Protein AF-A0A2R4G3D0-F1 (afdb_monomer_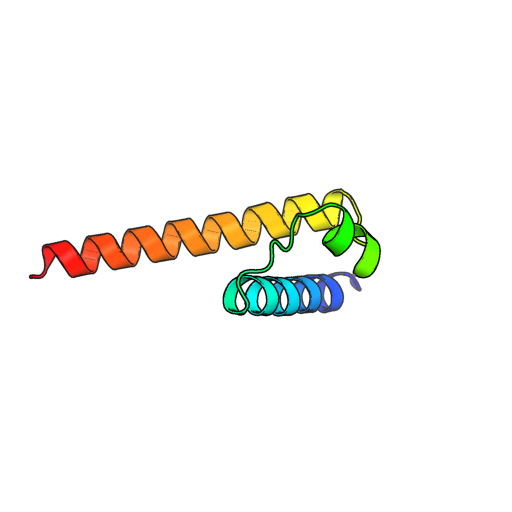lite)

Organism: Bifidobacterium adolescentis (NCBI:txid1680)

Sequence (66 aa):
MTTTKPRVEKLYEQAVDALNRHEDPFSPAWRERNHMSEDETEFLMDVLSARISYGEKWIRERMKEQ

Foldseek 3Di:
DDPCVVLLVVLLVVCVVCVVVVHHCLDPVNCVVSVHDPVSSVVSVVVVVVVVVVVVVVVVVVVVVD

Radius of gyration: 14.43 Å; chains: 1; bounding box: 32×44×27 Å

Structure (mmCIF, N/CA/C/O backbone):
data_AF-A0A2R4G3D0-F1
#
_entry.id   AF-A0A2R4G3D0-F1
#
loop_
_atom_site.group_PDB
_atom_site.id
_atom_site.type_symbol
_atom_site.label_atom_id
_atom_site.label_alt_id
_atom_site.label_comp_id
_atom_site.label_asym_id
_atom_site.label_entity_id
_atom_site.label_seq_id
_atom_site.pdbx_PDB_ins_code
_atom_site.Cartn_x
_atom_site.Cartn_y
_atom_site.Cartn_z
_atom_site.occupancy
_atom_site.B_iso_or_equiv
_atom_site.auth_seq_id
_atom_site.auth_comp_id
_atom_site.auth_asym_id
_atom_site.auth_atom_id
_atom_site.pdbx_PDB_model_num
ATOM 1 N N . MET A 1 1 ? -2.708 20.249 15.804 1.00 45.03 1 MET A N 1
ATOM 2 C CA . MET A 1 1 ? -2.231 19.005 15.157 1.00 45.03 1 MET A CA 1
ATOM 3 C C . MET A 1 1 ? -3.447 18.229 14.670 1.00 45.03 1 MET A C 1
ATOM 5 O O . MET A 1 1 ? -4.268 17.943 15.528 1.00 45.03 1 MET A O 1
ATOM 9 N N . THR A 1 2 ? -3.611 17.992 13.353 1.00 48.47 2 THR A N 1
ATOM 10 C CA . THR A 1 2 ? -4.505 16.973 12.713 1.00 48.47 2 THR A CA 1
ATOM 11 C C . THR A 1 2 ? -4.639 17.198 11.187 1.00 48.47 2 THR A C 1
ATOM 13 O O . THR A 1 2 ? -5.729 17.403 10.667 1.00 48.47 2 THR A O 1
ATOM 16 N N . THR A 1 3 ? -3.538 17.163 10.430 1.00 52.59 3 THR A N 1
ATOM 17 C CA . THR A 1 3 ? -3.563 17.274 8.947 1.00 52.59 3 THR A CA 1
ATOM 18 C C . THR A 1 3 ? -3.131 15.997 8.219 1.00 52.59 3 THR A C 1
ATOM 20 O O . THR A 1 3 ? -3.086 15.976 6.996 1.00 52.59 3 THR A O 1
ATOM 23 N N . THR A 1 4 ? -2.852 14.912 8.943 1.00 58.88 4 THR A N 1
ATOM 24 C CA . THR A 1 4 ? -2.291 13.672 8.378 1.00 58.88 4 THR A CA 1
ATOM 25 C C . THR A 1 4 ? -3.333 12.768 7.707 1.00 58.88 4 THR A C 1
ATOM 27 O O . THR A 1 4 ? -3.001 12.062 6.760 1.00 58.88 4 THR A O 1
ATOM 30 N N . LYS A 1 5 ? -4.603 12.813 8.146 1.00 62.81 5 LYS A N 1
ATOM 31 C CA . LYS A 1 5 ? -5.668 11.918 7.641 1.00 62.81 5 LYS A CA 1
ATOM 32 C C . LYS A 1 5 ? -5.880 11.994 6.115 1.00 62.81 5 LYS A C 1
ATOM 34 O O . LYS A 1 5 ? -5.838 10.942 5.486 1.00 62.81 5 LYS A O 1
ATOM 39 N N . PRO A 1 6 ? -5.990 13.186 5.488 1.00 82.38 6 PRO A N 1
ATOM 40 C CA . PRO A 1 6 ? -6.254 13.275 4.048 1.00 82.38 6 PRO A CA 1
ATOM 41 C C . PRO A 1 6 ? -5.115 12.737 3.172 1.00 82.38 6 PRO A C 1
ATOM 43 O O . PRO A 1 6 ? -5.340 12.306 2.045 1.00 82.38 6 PRO A O 1
ATOM 46 N N . ARG A 1 7 ? -3.869 12.779 3.665 1.00 87.81 7 ARG A N 1
ATOM 47 C CA . ARG A 1 7 ? -2.701 12.314 2.906 1.00 87.81 7 ARG A CA 1
ATOM 48 C C . ARG A 1 7 ? -2.609 10.795 2.894 1.00 87.81 7 ARG A C 1
ATOM 50 O O . ARG A 1 7 ? -2.384 10.208 1.843 1.00 87.81 7 ARG A O 1
ATOM 57 N N . VAL A 1 8 ? -2.792 10.178 4.053 1.00 85.56 8 VAL A N 1
ATOM 58 C CA . VAL A 1 8 ? -2.694 8.727 4.203 1.00 85.56 8 VAL A CA 1
ATOM 59 C C . VAL A 1 8 ? -3.822 8.013 3.455 1.00 85.56 8 VAL A C 1
ATOM 61 O O . VAL A 1 8 ? -3.566 7.021 2.780 1.00 85.56 8 VAL A O 1
ATOM 64 N N . GLU A 1 9 ? -5.043 8.555 3.491 1.00 89.25 9 GLU A N 1
ATOM 65 C CA . GLU A 1 9 ? -6.166 8.050 2.687 1.00 89.25 9 GLU A CA 1
ATOM 66 C C . GLU A 1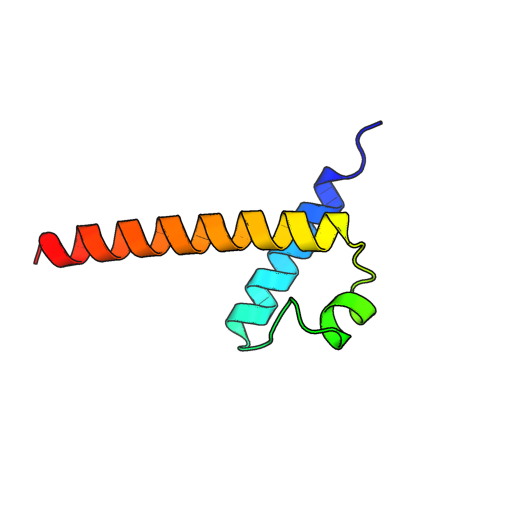 9 ? -5.844 8.088 1.186 1.00 89.25 9 GLU A C 1
ATOM 68 O O . GLU A 1 9 ? -6.007 7.087 0.491 1.00 89.25 9 GLU A O 1
ATOM 73 N N . LYS A 1 10 ? -5.273 9.198 0.702 1.00 92.00 10 LYS A N 1
ATOM 74 C CA . LYS A 1 10 ? -4.842 9.321 -0.694 1.00 92.00 10 LYS A CA 1
ATOM 75 C C . LYS A 1 10 ? -3.740 8.322 -1.062 1.00 92.00 10 LYS A C 1
ATOM 77 O O . LYS A 1 10 ? -3.813 7.703 -2.120 1.00 92.00 10 LYS A O 1
ATOM 82 N N . LEU A 1 11 ? -2.726 8.151 -0.208 1.00 93.25 11 LEU A N 1
ATOM 83 C CA . LEU A 1 11 ? -1.656 7.169 -0.431 1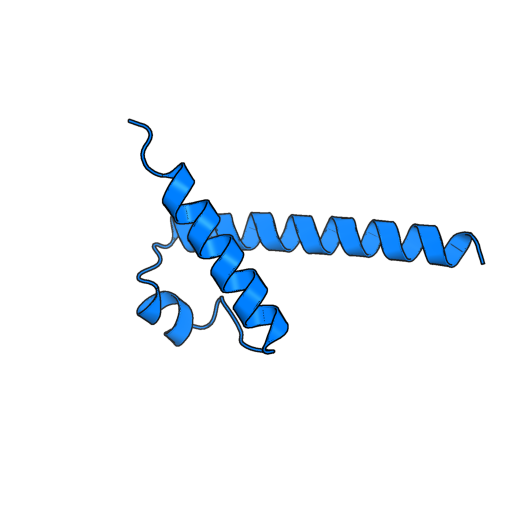.00 93.25 11 LEU A CA 1
ATOM 84 C C . LEU A 1 11 ? -2.214 5.742 -0.490 1.00 93.25 11 LEU A C 1
ATOM 86 O O . LEU A 1 11 ? -1.782 4.949 -1.323 1.00 93.25 11 LEU A O 1
ATOM 90 N N . TYR A 1 12 ? -3.207 5.435 0.345 1.00 92.88 12 TYR A N 1
ATOM 91 C CA . TYR A 1 12 ? -3.898 4.153 0.325 1.00 92.88 12 TYR A CA 1
ATOM 92 C C . TYR A 1 12 ? -4.665 3.917 -0.980 1.00 92.88 12 TYR A C 1
ATOM 94 O O . TYR A 1 12 ? -4.498 2.862 -1.590 1.00 92.88 12 TYR A O 1
ATOM 102 N N . GLU A 1 13 ? -5.452 4.886 -1.450 1.00 93.62 13 GLU A N 1
ATOM 103 C CA . GLU A 1 13 ? -6.152 4.785 -2.740 1.00 93.62 13 GLU A CA 1
ATOM 104 C C . GLU A 1 13 ? -5.167 4.556 -3.894 1.00 93.62 13 GLU A C 1
ATOM 106 O O . GLU A 1 13 ? -5.332 3.631 -4.689 1.00 93.62 13 GLU A O 1
ATOM 111 N N . GLN A 1 14 ? -4.075 5.326 -3.927 1.00 94.19 14 GLN A N 1
ATOM 112 C CA . GLN A 1 14 ? -3.026 5.185 -4.937 1.00 94.19 14 GLN A CA 1
ATOM 113 C C . GLN A 1 14 ? -2.332 3.818 -4.884 1.00 94.19 14 GLN A C 1
ATOM 115 O O . GLN A 1 14 ? -1.973 3.272 -5.929 1.00 94.19 14 GLN A O 1
ATOM 120 N N . ALA A 1 15 ? -2.128 3.261 -3.689 1.00 94.00 15 ALA A N 1
ATOM 121 C CA . ALA A 1 15 ? -1.530 1.944 -3.518 1.00 94.00 15 ALA A CA 1
ATOM 122 C C . ALA A 1 15 ? -2.473 0.823 -3.972 1.00 94.00 15 ALA A C 1
ATOM 124 O O . ALA A 1 15 ? -2.035 -0.113 -4.638 1.00 94.00 15 ALA A O 1
ATOM 125 N N . VAL A 1 16 ? -3.771 0.939 -3.685 1.00 93.31 16 VAL A N 1
ATOM 126 C CA . VAL A 1 16 ? -4.792 0.006 -4.187 1.00 93.31 16 VAL A CA 1
ATOM 127 C C . VAL A 1 16 ? -4.853 0.044 -5.715 1.00 93.31 16 VAL A C 1
ATOM 129 O O . VAL A 1 16 ? -4.866 -1.009 -6.353 1.00 93.31 16 VAL A O 1
ATOM 132 N N . ASP A 1 17 ? -4.820 1.233 -6.314 1.00 94.69 17 ASP A N 1
ATOM 133 C CA . ASP A 1 17 ? -4.784 1.388 -7.770 1.00 94.69 17 ASP A CA 1
ATOM 134 C C . ASP A 1 17 ? -3.510 0.805 -8.391 1.00 94.69 17 ASP A C 1
ATOM 136 O O . ASP A 1 17 ? -3.570 0.191 -9.456 1.00 94.69 17 ASP A O 1
ATOM 140 N N . ALA A 1 18 ? -2.359 0.966 -7.732 1.00 93.69 18 ALA A N 1
ATOM 141 C CA . ALA A 1 18 ? -1.104 0.354 -8.162 1.00 93.69 18 ALA A CA 1
ATOM 142 C C . ALA A 1 18 ? -1.209 -1.180 -8.159 1.00 93.69 18 ALA A C 1
ATOM 144 O O . ALA A 1 18 ? -0.904 -1.812 -9.171 1.00 93.69 18 ALA A O 1
ATOM 145 N N . LEU A 1 19 ? -1.742 -1.773 -7.086 1.00 92.19 19 LEU A N 1
ATOM 146 C CA . LEU A 1 19 ? -1.958 -3.221 -6.994 1.00 92.19 19 LEU A CA 1
ATOM 147 C C . LEU A 1 19 ? -2.905 -3.738 -8.087 1.00 92.19 19 LEU A C 1
ATOM 149 O O . LEU A 1 19 ? -2.631 -4.773 -8.694 1.00 92.19 19 LEU A O 1
ATOM 153 N N . ASN A 1 20 ? -3.974 -2.997 -8.400 1.00 91.94 20 ASN A N 1
ATOM 154 C CA . ASN A 1 20 ? -4.892 -3.327 -9.498 1.00 91.94 20 ASN A CA 1
ATOM 155 C C . ASN A 1 20 ? -4.214 -3.293 -10.880 1.00 91.94 20 ASN A C 1
ATOM 157 O O . ASN A 1 20 ? -4.662 -3.978 -11.797 1.00 91.94 20 ASN A O 1
ATOM 161 N N . ARG A 1 21 ? -3.133 -2.516 -11.038 1.00 94.75 21 ARG A N 1
ATOM 162 C CA . ARG A 1 21 ? -2.287 -2.482 -12.244 1.00 94.75 21 ARG A CA 1
ATOM 163 C C . ARG A 1 21 ? -1.093 -3.442 -12.184 1.00 94.75 21 ARG A C 1
ATOM 165 O O . ARG A 1 21 ? -0.248 -3.399 -13.073 1.00 94.75 21 ARG A O 1
ATOM 172 N N . HIS A 1 22 ? -1.019 -4.303 -11.167 1.00 93.06 22 HIS A N 1
ATOM 173 C CA . HIS A 1 22 ? 0.118 -5.193 -10.904 1.00 93.06 22 HIS A CA 1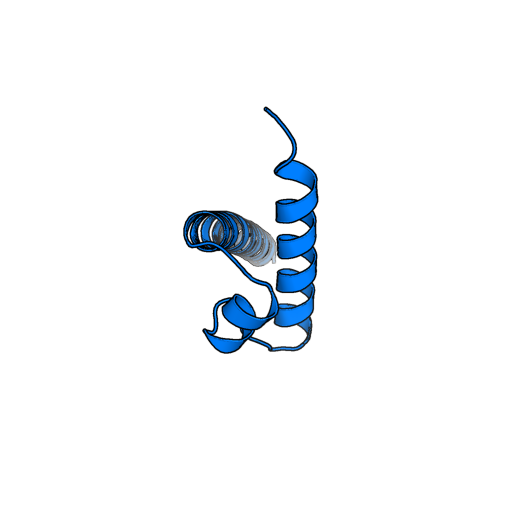
ATOM 174 C C . HIS A 1 22 ? 1.450 -4.459 -10.650 1.00 93.06 22 HIS A C 1
ATOM 176 O O . HIS A 1 22 ? 2.525 -5.000 -10.903 1.00 93.06 22 HIS A O 1
ATOM 182 N N . GLU A 1 23 ? 1.390 -3.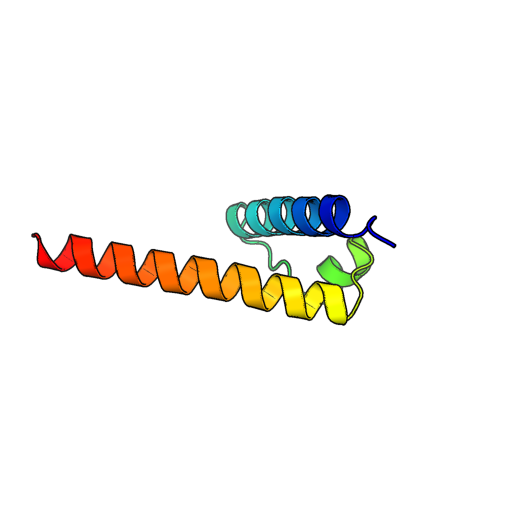231 -10.135 1.00 93.50 23 GLU A N 1
ATOM 183 C CA . GLU A 1 23 ? 2.549 -2.468 -9.666 1.00 93.50 23 GLU A CA 1
ATOM 184 C C . GLU A 1 23 ? 2.757 -2.673 -8.155 1.00 93.50 23 GLU A C 1
ATOM 186 O O . GLU A 1 23 ? 1.789 -2.764 -7.400 1.00 93.50 23 GLU A O 1
ATOM 191 N N . ASP A 1 24 ? 4.016 -2.691 -7.701 1.00 92.50 24 ASP A N 1
ATOM 192 C CA . ASP A 1 24 ? 4.367 -2.773 -6.275 1.00 92.50 24 ASP A CA 1
ATOM 193 C C . ASP A 1 24 ? 4.387 -1.372 -5.618 1.00 92.50 24 ASP A C 1
ATOM 195 O O . ASP A 1 24 ? 5.305 -0.581 -5.901 1.00 92.50 24 ASP A O 1
ATOM 199 N N . PRO A 1 25 ? 3.423 -1.052 -4.724 1.00 93.06 25 PRO A N 1
ATOM 200 C CA . PRO A 1 25 ? 3.357 0.235 -4.037 1.00 93.06 25 PRO A CA 1
ATOM 201 C C . PRO A 1 25 ? 4.418 0.417 -2.940 1.00 93.06 25 PRO A C 1
ATOM 203 O O . PRO A 1 25 ? 4.534 1.508 -2.389 1.00 93.06 25 PRO A O 1
ATOM 206 N N . PHE A 1 26 ? 5.216 -0.608 -2.629 1.00 91.75 26 PHE A N 1
ATOM 207 C CA . PHE A 1 26 ? 6.285 -0.543 -1.627 1.00 91.75 26 PHE A CA 1
ATOM 208 C C . PHE A 1 26 ? 7.692 -0.522 -2.237 1.00 91.75 26 PHE A C 1
ATOM 210 O O . PHE A 1 26 ? 8.686 -0.333 -1.524 1.00 91.75 26 PHE A O 1
ATOM 217 N N . SER A 1 27 ? 7.791 -0.644 -3.563 1.00 93.31 27 SER A N 1
ATOM 218 C CA .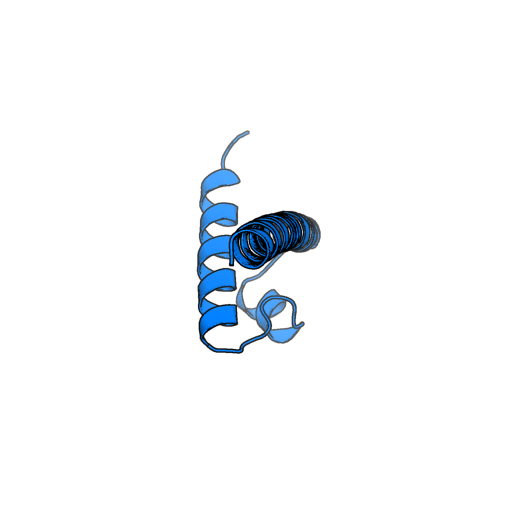 SER A 1 27 ? 9.063 -0.558 -4.276 1.00 93.31 27 SER A CA 1
ATOM 219 C C . SER A 1 27 ? 9.765 0.789 -4.018 1.00 93.31 27 SER A C 1
ATOM 221 O O . SER A 1 27 ? 9.095 1.819 -3.873 1.00 93.31 27 SER A O 1
ATOM 223 N N . PRO A 1 28 ? 11.115 0.839 -3.989 1.00 93.00 28 PRO A N 1
ATOM 224 C CA . PRO A 1 28 ? 11.847 2.088 -3.758 1.00 93.00 28 PRO A CA 1
ATOM 225 C C . PRO A 1 28 ? 11.423 3.226 -4.699 1.00 93.00 28 PRO A C 1
ATOM 227 O O . PRO A 1 28 ? 11.185 4.340 -4.242 1.00 93.00 28 PRO A O 1
ATOM 230 N N . ALA A 1 29 ? 11.227 2.923 -5.987 1.00 92.75 29 ALA A N 1
ATOM 231 C CA . ALA A 1 29 ? 10.799 3.899 -6.988 1.00 92.75 29 ALA A CA 1
ATOM 232 C C . ALA A 1 29 ? 9.391 4.458 -6.715 1.00 92.75 29 ALA A C 1
ATOM 234 O O . ALA A 1 29 ? 9.131 5.639 -6.945 1.00 92.75 29 ALA A O 1
ATOM 235 N N . TRP A 1 30 ? 8.470 3.629 -6.216 1.00 93.75 30 TRP A N 1
ATOM 236 C CA . TRP A 1 30 ? 7.121 4.076 -5.873 1.00 93.75 30 TRP A CA 1
ATOM 237 C C . TRP A 1 30 ? 7.133 4.986 -4.646 1.00 93.75 30 TRP A C 1
ATOM 239 O O . TRP A 1 30 ? 6.493 6.041 -4.660 1.00 93.75 30 TRP A O 1
ATOM 249 N N . ARG A 1 31 ? 7.897 4.604 -3.614 1.00 92.75 31 ARG A N 1
ATOM 250 C CA . ARG A 1 31 ? 8.055 5.392 -2.384 1.00 92.75 31 ARG A CA 1
ATOM 251 C C . ARG A 1 31 ? 8.691 6.750 -2.663 1.00 92.75 31 ARG A C 1
ATOM 253 O O . ARG A 1 31 ? 8.190 7.762 -2.176 1.00 92.75 31 ARG A O 1
ATOM 260 N N . GLU A 1 32 ? 9.722 6.781 -3.506 1.00 93.44 32 GLU A N 1
ATOM 261 C CA . GLU A 1 32 ? 10.379 8.017 -3.940 1.00 93.44 32 GLU A CA 1
ATOM 262 C C . GLU A 1 32 ? 9.418 8.925 -4.722 1.00 93.44 32 GLU A C 1
ATOM 264 O O . GLU A 1 32 ? 9.252 10.092 -4.371 1.00 93.44 32 GLU A O 1
ATOM 269 N N . ARG A 1 33 ? 8.700 8.378 -5.714 1.00 93.75 33 ARG A N 1
ATOM 270 C CA . ARG A 1 33 ? 7.722 9.119 -6.531 1.00 93.75 33 ARG A CA 1
ATOM 271 C C . ARG A 1 33 ? 6.588 9.742 -5.713 1.00 93.75 33 ARG A C 1
ATOM 273 O O . ARG A 1 33 ? 6.068 10.789 -6.089 1.00 93.75 33 ARG A O 1
ATOM 280 N N . ASN A 1 34 ? 6.177 9.090 -4.628 1.00 92.00 34 ASN A N 1
ATOM 281 C CA . ASN A 1 34 ? 5.092 9.559 -3.762 1.00 92.00 34 ASN A CA 1
ATOM 282 C C . ASN A 1 34 ? 5.592 10.317 -2.520 1.00 92.00 34 ASN A C 1
ATOM 284 O O . ASN A 1 34 ? 4.780 10.741 -1.690 1.00 92.00 34 ASN A O 1
ATOM 288 N N . HIS A 1 35 ? 6.910 10.524 -2.408 1.00 92.19 35 HIS A N 1
ATOM 289 C CA . HIS A 1 35 ? 7.564 11.183 -1.278 1.00 92.19 35 HIS A CA 1
ATOM 290 C C . HIS A 1 35 ? 7.101 10.619 0.072 1.00 92.19 35 HIS A C 1
ATOM 292 O O . HIS A 1 35 ? 6.720 11.378 0.963 1.00 92.19 35 HIS A O 1
ATOM 298 N N . MET A 1 36 ? 7.041 9.292 0.192 1.00 91.88 36 MET A N 1
ATOM 299 C CA . MET A 1 36 ? 6.595 8.641 1.423 1.00 91.88 36 MET A CA 1
ATOM 300 C C . MET A 1 36 ? 7.660 8.738 2.510 1.00 91.88 36 MET A C 1
ATOM 302 O O . MET A 1 36 ? 8.834 8.463 2.250 1.00 91.88 36 MET A O 1
ATOM 306 N N . SER A 1 37 ? 7.246 9.064 3.734 1.00 91.81 37 SER A N 1
ATOM 307 C CA . SER A 1 37 ? 8.097 8.850 4.906 1.00 91.81 37 SER A CA 1
ATOM 308 C C . SER A 1 37 ? 8.160 7.364 5.291 1.00 91.81 37 SER A C 1
ATOM 310 O O . SER A 1 37 ? 7.388 6.537 4.793 1.00 91.81 37 SER A O 1
ATOM 312 N N . GLU A 1 38 ? 9.081 7.019 6.194 1.00 90.69 38 GLU A N 1
ATOM 313 C CA . GLU A 1 38 ? 9.135 5.681 6.798 1.00 90.69 38 GLU A CA 1
ATOM 314 C C . GLU A 1 38 ? 7.837 5.377 7.559 1.00 90.69 38 GLU A C 1
ATOM 316 O O . GLU A 1 38 ? 7.184 4.389 7.236 1.00 90.69 38 GLU A O 1
ATOM 321 N N . ASP A 1 39 ? 7.372 6.288 8.422 1.00 91.44 39 ASP A N 1
ATOM 322 C CA . ASP A 1 39 ? 6.097 6.153 9.149 1.00 91.44 39 ASP A CA 1
ATOM 323 C C . ASP A 1 39 ? 4.891 5.924 8.218 1.00 91.44 39 ASP A C 1
ATOM 325 O O . ASP A 1 39 ? 4.010 5.113 8.498 1.00 91.44 39 ASP A O 1
ATOM 329 N N . GLU A 1 40 ? 4.829 6.643 7.091 1.00 91.50 40 GLU A N 1
ATOM 330 C CA . GLU A 1 40 ? 3.756 6.479 6.103 1.00 91.50 40 GLU A CA 1
ATOM 331 C C . GLU A 1 40 ? 3.844 5.131 5.392 1.00 91.50 40 GLU A C 1
ATOM 333 O O . GLU A 1 40 ? 2.816 4.546 5.049 1.00 91.50 40 GLU A O 1
ATOM 338 N N . THR A 1 41 ? 5.062 4.637 5.176 1.00 91.00 41 THR A N 1
ATOM 339 C CA . THR A 1 41 ? 5.304 3.320 4.588 1.00 91.00 41 THR A CA 1
ATOM 340 C C . THR A 1 41 ? 4.839 2.223 5.535 1.00 91.00 41 THR A C 1
ATOM 342 O O . THR A 1 41 ? 4.058 1.370 5.120 1.00 91.00 41 THR A O 1
ATOM 345 N N . GLU A 1 42 ? 5.260 2.272 6.798 1.00 91.50 42 GLU A N 1
ATOM 346 C CA . GLU A 1 42 ? 4.873 1.298 7.821 1.00 91.50 42 GLU A CA 1
ATOM 347 C C . GLU A 1 42 ? 3.357 1.279 8.024 1.00 91.50 42 GLU A C 1
ATOM 349 O O . GLU A 1 42 ? 2.726 0.227 7.916 1.00 91.50 42 GLU A O 1
ATOM 354 N N . PHE A 1 43 ? 2.741 2.453 8.193 1.00 90.75 43 PHE A N 1
ATOM 355 C CA . PHE A 1 43 ? 1.293 2.553 8.347 1.00 90.75 43 PHE A CA 1
ATOM 356 C C . PHE A 1 43 ? 0.542 1.970 7.141 1.00 90.75 43 PHE A C 1
ATOM 358 O O . PHE A 1 43 ? -0.454 1.258 7.292 1.00 90.75 43 PHE A O 1
ATOM 365 N N . LEU A 1 44 ? 1.002 2.263 5.922 1.00 92.00 44 LEU A N 1
ATOM 366 C CA . LEU A 1 44 ? 0.368 1.756 4.710 1.00 92.00 44 LEU A CA 1
ATOM 367 C C . LEU A 1 44 ? 0.523 0.231 4.577 1.00 92.00 44 LEU A C 1
ATOM 369 O O . LEU A 1 44 ? -0.423 -0.439 4.150 1.00 92.00 44 LEU A O 1
ATOM 373 N N . MET A 1 45 ? 1.676 -0.321 4.973 1.00 91.81 45 MET A N 1
ATOM 374 C CA . MET A 1 45 ? 1.903 -1.768 5.036 1.00 91.81 45 MET A CA 1
ATOM 375 C C . MET A 1 45 ? 0.946 -2.443 6.020 1.00 91.81 45 MET A C 1
ATOM 377 O O . MET A 1 45 ? 0.334 -3.454 5.664 1.00 91.81 45 MET A O 1
ATOM 381 N N . ASP A 1 46 ? 0.752 -1.868 7.206 1.00 91.75 46 ASP A N 1
ATOM 382 C CA . ASP A 1 46 ? -0.166 -2.396 8.218 1.00 91.75 46 ASP A CA 1
ATOM 383 C C . ASP A 1 46 ? -1.614 -2.434 7.710 1.00 91.75 46 ASP A C 1
ATOM 385 O O . ASP A 1 46 ? -2.288 -3.467 7.785 1.00 91.75 46 ASP A O 1
ATOM 389 N N . VAL A 1 47 ? -2.095 -1.331 7.126 1.00 90.88 47 VAL A N 1
ATOM 390 C CA . VAL A 1 47 ? -3.476 -1.232 6.624 1.00 90.88 47 VAL A CA 1
ATOM 391 C C . VAL A 1 47 ? -3.729 -2.199 5.466 1.00 90.88 47 VAL A C 1
ATOM 393 O O . VAL A 1 47 ? -4.766 -2.872 5.433 1.00 90.88 47 VAL A O 1
ATOM 396 N N . LEU A 1 48 ? -2.796 -2.309 4.517 1.00 90.88 48 LEU A N 1
ATOM 397 C CA . LEU A 1 48 ? -2.942 -3.233 3.389 1.00 90.88 48 LEU A CA 1
ATOM 398 C C . LEU A 1 48 ? -2.855 -4.699 3.835 1.00 90.88 48 LEU A C 1
ATOM 400 O O . LEU A 1 48 ? -3.650 -5.520 3.372 1.00 90.88 48 LEU A O 1
ATOM 404 N N . SER A 1 49 ? -1.981 -5.019 4.790 1.00 90.00 49 SER A N 1
ATOM 405 C CA . SER A 1 49 ? -1.879 -6.365 5.370 1.00 90.00 49 SER A CA 1
ATOM 406 C C . SER A 1 49 ? -3.160 -6.767 6.104 1.00 90.00 49 SER A C 1
ATOM 408 O O . SER A 1 49 ? -3.649 -7.890 5.941 1.00 90.00 49 SER A O 1
ATOM 410 N N . ALA A 1 50 ? -3.761 -5.840 6.855 1.00 89.62 50 ALA A N 1
ATOM 411 C CA . ALA A 1 50 ? -5.047 -6.055 7.513 1.00 89.62 50 ALA A CA 1
ATOM 412 C C . ALA A 1 50 ? -6.175 -6.305 6.496 1.00 89.62 50 ALA A C 1
ATOM 414 O O . ALA A 1 50 ? -6.969 -7.235 6.668 1.00 89.62 50 ALA A O 1
ATOM 415 N N . ARG A 1 51 ? -6.220 -5.532 5.400 1.00 87.50 51 ARG A N 1
ATOM 416 C CA . ARG A 1 51 ? -7.192 -5.728 4.311 1.00 87.50 51 ARG A CA 1
ATOM 417 C C . ARG A 1 51 ? -7.058 -7.107 3.663 1.00 87.50 51 ARG A C 1
ATOM 419 O O . ARG A 1 51 ? -8.077 -7.767 3.460 1.00 87.50 51 ARG A O 1
ATOM 426 N N . ILE A 1 52 ? -5.835 -7.538 3.347 1.00 87.19 52 ILE A N 1
ATOM 427 C CA . ILE A 1 52 ? -5.573 -8.859 2.754 1.00 87.19 52 ILE A CA 1
ATOM 428 C C . ILE A 1 52 ? -6.015 -9.956 3.720 1.00 87.19 52 ILE A C 1
ATOM 430 O O . ILE A 1 52 ? -6.798 -10.820 3.339 1.00 87.19 52 ILE A O 1
ATOM 434 N N . SER A 1 53 ? -5.609 -9.867 4.988 1.00 89.75 53 SER A N 1
ATOM 435 C CA . SER A 1 53 ? -5.963 -10.850 6.019 1.00 89.75 53 SER A CA 1
ATOM 436 C C . SER A 1 53 ? -7.482 -11.000 6.183 1.00 89.75 53 SER A C 1
ATOM 438 O O . SER A 1 53 ? -8.001 -12.113 6.293 1.00 89.75 53 SER A O 1
ATOM 440 N N . TYR A 1 54 ? -8.222 -9.886 6.164 1.00 87.19 54 TYR A N 1
ATOM 441 C CA . TYR A 1 54 ? -9.684 -9.912 6.233 1.00 87.19 54 TYR A CA 1
ATOM 442 C C . TYR A 1 54 ? -10.314 -10.510 4.966 1.00 87.19 54 TYR A C 1
ATOM 444 O O . TYR A 1 54 ? -11.226 -11.334 5.058 1.00 87.19 54 TYR A O 1
ATOM 452 N N . GLY A 1 55 ? -9.799 -10.149 3.787 1.00 86.38 55 GLY A N 1
ATOM 453 C CA . GLY A 1 55 ? -10.223 -10.729 2.513 1.00 86.38 55 GLY A CA 1
ATOM 454 C C . GLY A 1 55 ? -9.996 -12.241 2.450 1.00 86.38 55 GLY A C 1
ATOM 455 O O . GLY A 1 55 ? -10.900 -12.983 2.069 1.00 86.38 55 GLY A O 1
ATOM 456 N N . GLU A 1 56 ? -8.834 -12.723 2.895 1.00 86.56 56 GLU A N 1
ATOM 457 C CA . GLU A 1 56 ? -8.521 -14.153 2.965 1.00 86.56 56 GLU A CA 1
ATOM 458 C C . GLU A 1 56 ? -9.471 -14.909 3.893 1.00 86.56 56 GLU A C 1
ATOM 460 O O . GLU A 1 56 ? -9.938 -16.000 3.552 1.00 86.56 56 GLU A O 1
ATOM 465 N N . LYS A 1 57 ? -9.781 -14.333 5.060 1.00 87.50 57 LYS A N 1
ATOM 466 C CA . LYS A 1 57 ? -10.756 -14.913 5.985 1.00 87.50 57 LYS A CA 1
ATOM 467 C C . LYS A 1 57 ? -12.122 -15.061 5.312 1.00 87.50 57 LYS A C 1
ATOM 469 O O . LYS A 1 57 ? -12.685 -16.154 5.344 1.00 87.50 57 LYS A O 1
ATOM 474 N N . TRP A 1 58 ? -12.611 -14.007 4.660 1.00 87.19 58 TRP A N 1
ATOM 475 C CA . TRP A 1 58 ? -13.902 -14.018 3.966 1.00 87.19 58 TRP A CA 1
ATOM 476 C C . TRP A 1 58 ? -13.953 -15.064 2.841 1.00 87.19 58 TRP A C 1
ATOM 478 O O . TRP A 1 58 ? -14.912 -15.829 2.741 1.00 87.19 58 TRP A O 1
ATOM 488 N N . ILE A 1 59 ? -12.892 -15.166 2.035 1.00 89.81 59 ILE A N 1
ATOM 489 C CA . ILE A 1 59 ? -12.777 -16.189 0.987 1.00 89.81 59 ILE A CA 1
ATOM 490 C C . ILE A 1 59 ? -12.870 -17.598 1.595 1.00 89.81 59 ILE A C 1
ATOM 492 O O . ILE A 1 59 ? -13.633 -18.431 1.106 1.00 89.81 59 ILE A O 1
ATOM 496 N N . ARG A 1 60 ? -12.130 -17.874 2.679 1.00 89.50 60 ARG A N 1
ATOM 497 C CA . ARG A 1 60 ? -12.146 -19.186 3.354 1.00 89.50 60 ARG A CA 1
ATOM 498 C C . ARG A 1 60 ? -13.516 -19.532 3.932 1.00 89.50 60 ARG A C 1
ATOM 500 O O . ARG A 1 60 ? -13.886 -20.701 3.919 1.00 89.50 60 ARG A O 1
ATOM 507 N N . GLU A 1 61 ? -14.249 -18.552 4.451 1.00 92.62 61 GLU A N 1
ATOM 508 C CA . GLU A 1 61 ? -15.622 -18.747 4.931 1.00 92.62 61 GLU A CA 1
ATOM 509 C C . GLU A 1 61 ? -16.547 -19.148 3.773 1.00 92.62 61 GLU A C 1
ATOM 511 O O . GLU A 1 61 ? -17.225 -20.167 3.864 1.00 92.62 61 GLU A O 1
ATOM 516 N N . ARG A 1 62 ? -16.468 -18.459 2.628 1.00 87.81 62 ARG A N 1
ATOM 517 C CA . ARG A 1 62 ? -17.268 -18.768 1.428 1.00 87.81 62 ARG A CA 1
ATOM 518 C C . ARG A 1 62 ? -16.931 -20.107 0.770 1.00 87.81 62 ARG A C 1
ATOM 520 O O . ARG A 1 62 ? -17.799 -20.704 0.139 1.00 87.81 62 ARG A O 1
ATOM 527 N N . MET A 1 63 ? -15.693 -20.587 0.889 1.00 89.56 63 MET A N 1
ATOM 528 C CA . MET A 1 63 ? -15.314 -21.920 0.400 1.00 89.56 63 MET A CA 1
ATOM 529 C C . MET A 1 63 ? -15.868 -23.057 1.270 1.00 89.56 63 MET A C 1
ATOM 531 O O . MET A 1 63 ? -16.025 -24.158 0.766 1.00 89.56 63 MET A O 1
ATOM 535 N N . LYS A 1 64 ? -16.149 -22.819 2.561 1.00 87.44 64 LYS A N 1
ATOM 536 C CA . LYS A 1 64 ? -16.725 -23.833 3.468 1.00 87.44 64 LYS A CA 1
ATOM 537 C C . LYS A 1 64 ? -18.239 -23.999 3.313 1.00 87.44 64 LYS A C 1
ATOM 539 O O . LYS A 1 64 ? -18.791 -24.969 3.818 1.00 87.44 64 LYS A O 1
ATOM 544 N N . GLU A 1 65 ? -18.899 -23.029 2.687 1.00 78.75 65 GLU A N 1
ATOM 545 C CA . GLU A 1 65 ? -20.343 -23.026 2.421 1.00 78.75 65 GLU A CA 1
ATOM 546 C C . GLU A 1 65 ? -20.719 -23.729 1.100 1.00 78.75 65 GLU A C 1
ATOM 548 O O . GLU A 1 65 ? -21.907 -23.837 0.797 1.00 78.75 65 GLU A O 1
ATOM 553 N N . GLN A 1 66 ? -19.727 -24.170 0.315 1.00 60.06 66 GLN A N 1
ATOM 554 C CA . GLN A 1 66 ? -19.883 -24.934 -0.931 1.00 60.06 66 GLN A CA 1
ATOM 555 C C . GLN A 1 66 ? -19.560 -26.409 -0.699 1.00 60.06 66 GLN A C 1
ATOM 557 O O . GLN A 1 66 ? -20.267 -27.249 -1.297 1.00 60.06 66 GLN A O 1
#

Secondary structure (DSSP, 8-state):
---SHHHHHHHHHHHHHHHHTT--TTSHHHHHHTT--HHHHHHHHHHHHHHHHHHHHHHHHHHHT-

pLDDT: mean 87.52, std 10.96, range [45.03, 94.75]